Protein AF-A0A8K0T3W5-F1 (afdb_monomer_lite)

pLDDT: mean 83.82, std 12.38, range [46.28, 96.0]

Sequence (153 aa):
MSGIINMALRGLAFVFTLIFTALVGNLIASNINGHMVTINFSMFVAALSWVAVLLSLDILAVLFTFIDAIVLAAETRAPNCGNLRNANLPHDWIGWGSANDEHRCRKLQAATAFVWFLWATFCVCLFFTYRQYRSGFSGTSRSSRPSMSQVGV

Foldseek 3Di:
DLVVVLVVLLVVLVVLLVLLLVLLVVLVVQAAPADCPLSVLSNVLSVVSVVCSVVVVLVVNLVSLVVNLVSLCVQLVPFDLVCPVPRPDDPNRRLDGGPRSSVSSVSSVVSSVSSVVSSVSSVVSVVSVVVCVVVVVVPPPPPPDDDDPDDDD

Secondary structure (DSSP, 8-state):
-HHHHHHHHHHHHHHHHHHHHHHHHHHHHT-SS---HHHHHHHHHHHHHHHHHHHT-HHHHHHHHHHHHHHHHHHH----GGGGGGS---TT-TT-SSS-HHHHHHHHHHHHHHHHHHHHHHHHHHHHH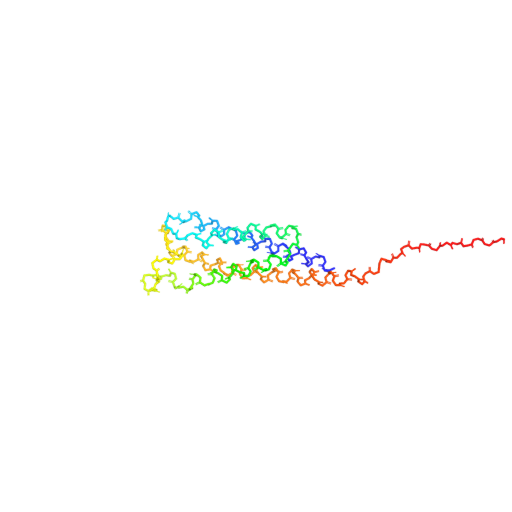HHHHHHHTS---------------

Radius of gyration: 23.15 Å; chains: 1; bounding box: 44×22×97 Å

Structure (mmCIF, N/CA/C/O backbone):
data_AF-A0A8K0T3W5-F1
#
_entry.id   AF-A0A8K0T3W5-F1
#
loop_
_atom_site.group_PDB
_atom_site.id
_atom_site.type_symbol
_atom_site.label_atom_id
_atom_site.label_alt_id
_atom_site.label_comp_id
_atom_site.label_asym_id
_atom_site.label_entity_id
_atom_site.label_seq_id
_atom_site.pdbx_PDB_ins_code
_atom_site.Cartn_x
_atom_site.Cartn_y
_atom_site.Cartn_z
_atom_site.occupancy
_atom_site.B_iso_or_equiv
_atom_site.auth_seq_id
_atom_site.auth_comp_id
_atom_site.auth_asym_id
_atom_site.auth_atom_id
_atom_site.pdbx_PDB_model_num
ATOM 1 N N . MET A 1 1 ? -14.616 -12.029 22.752 1.00 52.09 1 MET A N 1
ATOM 2 C CA . MET A 1 1 ? -14.629 -12.388 21.312 1.00 52.09 1 MET A CA 1
ATOM 3 C C . MET A 1 1 ? -14.138 -11.244 20.422 1.00 52.09 1 MET A C 1
ATOM 5 O O . MET A 1 1 ? -13.302 -11.501 19.570 1.00 52.09 1 MET A O 1
ATOM 9 N N . SER A 1 2 ? -14.544 -9.988 20.655 1.00 64.69 2 SER A N 1
ATOM 10 C CA . SER A 1 2 ? -14.057 -8.805 19.912 1.00 64.69 2 SER A CA 1
ATOM 11 C C . SER A 1 2 ? -12.534 -8.588 19.962 1.00 64.69 2 SER A C 1
ATOM 13 O O . SER A 1 2 ? -11.943 -8.232 18.950 1.00 64.69 2 SER A O 1
ATOM 15 N N . GLY A 1 3 ? -11.875 -8.864 21.095 1.00 71.94 3 GLY A N 1
ATOM 16 C CA . GLY A 1 3 ? -10.416 -8.706 21.217 1.00 71.94 3 GLY A CA 1
ATOM 17 C C . GLY A 1 3 ? -9.598 -9.637 20.311 1.00 71.94 3 GLY A C 1
ATOM 18 O O . GLY A 1 3 ? -8.622 -9.199 19.712 1.00 71.94 3 GLY A O 1
ATOM 19 N N . ILE A 1 4 ? -10.025 -10.896 20.151 1.00 80.50 4 ILE A N 1
ATOM 20 C CA . ILE A 1 4 ? -9.355 -11.874 19.272 1.00 80.50 4 ILE A CA 1
ATOM 21 C C . ILE A 1 4 ? -9.514 -11.461 17.804 1.00 80.50 4 ILE A C 1
ATOM 23 O O . ILE A 1 4 ? -8.555 -11.517 17.042 1.00 80.50 4 ILE A O 1
ATOM 27 N N . ILE A 1 5 ? -10.706 -10.985 17.426 1.00 82.00 5 ILE A N 1
ATOM 28 C CA . ILE A 1 5 ? -10.993 -10.497 16.071 1.00 82.00 5 ILE A CA 1
ATOM 29 C C . ILE A 1 5 ? -10.127 -9.273 15.744 1.00 82.00 5 ILE A C 1
ATOM 31 O O . ILE A 1 5 ? -9.507 -9.237 14.687 1.00 82.00 5 ILE A O 1
ATOM 35 N N . ASN A 1 6 ? -10.007 -8.311 16.665 1.00 80.38 6 ASN A N 1
ATOM 36 C CA . ASN A 1 6 ? -9.153 -7.137 16.469 1.00 80.38 6 ASN A CA 1
ATOM 37 C C . ASN A 1 6 ? -7.671 -7.513 16.333 1.00 80.38 6 ASN A C 1
ATOM 39 O O . ASN A 1 6 ? -6.987 -6.973 15.468 1.00 80.38 6 ASN A O 1
ATOM 43 N N . MET A 1 7 ? -7.180 -8.465 17.133 1.00 82.62 7 MET A N 1
ATOM 44 C CA . MET A 1 7 ? -5.802 -8.958 17.015 1.00 82.62 7 MET A CA 1
ATOM 45 C C . MET A 1 7 ? -5.558 -9.683 15.686 1.00 82.62 7 MET A C 1
ATOM 47 O O . MET A 1 7 ? -4.532 -9.457 15.049 1.00 82.62 7 MET A O 1
ATOM 51 N N . ALA A 1 8 ? -6.511 -10.498 15.227 1.00 87.56 8 ALA A N 1
ATOM 52 C CA . ALA A 1 8 ? -6.418 -11.172 13.935 1.00 87.56 8 ALA A CA 1
ATOM 53 C C . ALA A 1 8 ? -6.428 -10.176 12.762 1.00 87.56 8 ALA A C 1
ATOM 55 O O . ALA A 1 8 ? -5.607 -10.291 11.857 1.00 87.56 8 ALA A O 1
ATOM 56 N N . LEU A 1 9 ? -7.302 -9.163 12.799 1.00 87.31 9 LEU A N 1
ATOM 57 C CA . LEU A 1 9 ? -7.366 -8.105 11.784 1.00 87.31 9 LEU A CA 1
ATOM 58 C C . LEU A 1 9 ? -6.096 -7.250 11.756 1.00 87.31 9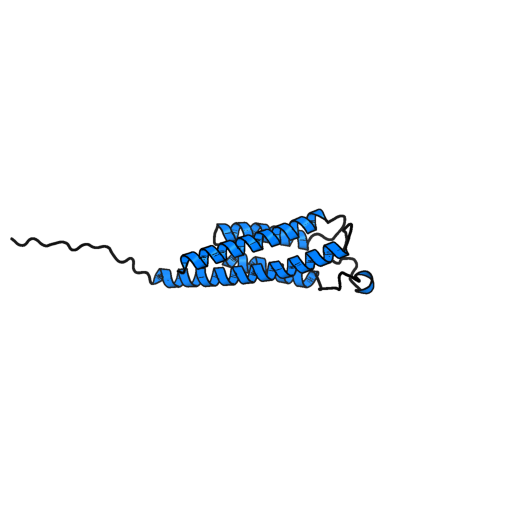 LEU A C 1
ATOM 60 O O . LEU A 1 9 ? -5.598 -6.929 10.681 1.00 87.31 9 LEU A O 1
ATOM 64 N N . ARG A 1 10 ? -5.531 -6.931 12.925 1.00 86.75 10 ARG A N 1
ATOM 65 C CA . ARG A 1 10 ? -4.232 -6.249 13.041 1.00 86.75 10 ARG A CA 1
ATOM 66 C C . ARG A 1 10 ? -3.099 -7.095 12.469 1.00 86.75 10 ARG A C 1
ATOM 68 O O . ARG A 1 10 ? -2.262 -6.566 11.746 1.00 86.75 10 ARG A O 1
ATOM 75 N N . GLY A 1 11 ? -3.097 -8.400 12.743 1.00 88.88 11 GLY A N 1
ATOM 76 C CA . GLY A 1 11 ? -2.148 -9.341 12.149 1.00 88.88 11 GLY A CA 1
ATOM 77 C C . GLY A 1 11 ? -2.281 -9.420 10.627 1.00 88.88 11 GLY A C 1
ATOM 78 O O . GLY A 1 11 ? -1.280 -9.392 9.919 1.00 88.88 11 GLY A O 1
ATOM 79 N N . LEU A 1 12 ? -3.510 -9.437 10.107 1.00 90.50 12 LEU A N 1
ATOM 80 C CA . LEU A 1 12 ? -3.765 -9.416 8.667 1.00 90.50 12 LEU A CA 1
ATOM 81 C C . LEU A 1 12 ? -3.283 -8.104 8.025 1.00 90.50 12 LEU A C 1
ATOM 83 O O . LEU A 1 12 ? -2.606 -8.139 6.999 1.00 90.50 12 LEU A O 1
ATOM 87 N N . ALA A 1 13 ? -3.573 -6.959 8.652 1.00 90.44 13 ALA A N 1
ATOM 88 C CA . ALA A 1 13 ? -3.091 -5.652 8.205 1.00 90.44 13 ALA A CA 1
ATOM 89 C C . ALA A 1 13 ? -1.558 -5.606 8.173 1.00 90.44 13 ALA A C 1
ATOM 91 O O . ALA A 1 13 ? -0.979 -5.163 7.188 1.00 90.44 13 ALA A O 1
ATOM 92 N N . PHE A 1 14 ? -0.902 -6.143 9.204 1.00 91.56 14 PHE A N 1
ATOM 93 C CA . PHE A 1 14 ? 0.552 -6.267 9.260 1.00 91.56 14 PHE A CA 1
ATOM 94 C C . PHE A 1 14 ? 1.108 -7.100 8.097 1.00 91.56 14 PHE A C 1
ATOM 96 O O . PHE A 1 14 ? 2.068 -6.688 7.447 1.00 91.56 14 PHE A O 1
ATOM 103 N N . VAL A 1 15 ? 0.493 -8.248 7.797 1.00 93.75 15 VAL A N 1
ATOM 104 C CA . VAL A 1 15 ? 0.914 -9.108 6.681 1.00 93.75 15 VAL A CA 1
ATOM 105 C C . VAL A 1 15 ? 0.762 -8.384 5.343 1.00 93.75 15 VAL A C 1
ATOM 107 O O . VAL A 1 15 ? 1.689 -8.408 4.533 1.00 93.75 15 VAL A O 1
ATOM 110 N N . PHE A 1 16 ? -0.357 -7.694 5.108 1.00 92.81 16 PHE A N 1
ATOM 111 C CA . PHE A 1 16 ? -0.542 -6.930 3.872 1.00 92.81 16 PHE A CA 1
ATOM 112 C C . PHE A 1 16 ? 0.408 -5.734 3.766 1.00 92.81 16 PHE A C 1
ATOM 114 O O . PHE A 1 16 ? 0.959 -5.504 2.690 1.00 92.81 16 PHE A O 1
ATOM 121 N N . T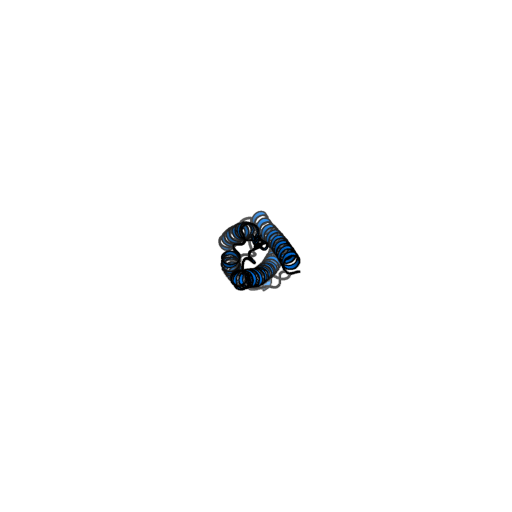HR A 1 17 ? 0.675 -5.028 4.866 1.00 92.56 17 THR A N 1
ATOM 122 C CA . THR A 1 17 ? 1.694 -3.971 4.918 1.00 92.56 17 THR A CA 1
ATOM 123 C C . THR A 1 17 ? 3.081 -4.522 4.573 1.00 92.56 17 THR A C 1
ATOM 125 O O . THR A 1 17 ? 3.803 -3.910 3.782 1.00 92.56 17 THR A O 1
ATOM 128 N N . LEU A 1 18 ? 3.449 -5.696 5.097 1.00 93.88 18 LEU A N 1
ATOM 129 C CA . LEU A 1 18 ? 4.717 -6.360 4.784 1.00 93.88 18 LEU A CA 1
ATOM 130 C C . LEU A 1 18 ? 4.804 -6.707 3.295 1.00 93.88 18 LEU A C 1
ATOM 132 O O . LEU A 1 18 ? 5.779 -6.334 2.643 1.00 93.88 18 LEU A O 1
ATOM 136 N N . ILE A 1 19 ? 3.780 -7.362 2.740 1.00 94.38 19 ILE A N 1
ATOM 137 C CA . ILE A 1 19 ? 3.745 -7.745 1.320 1.00 94.38 19 ILE A CA 1
ATOM 138 C C . ILE A 1 19 ? 3.851 -6.509 0.421 1.00 94.38 19 ILE A C 1
ATOM 140 O O . ILE A 1 19 ? 4.657 -6.497 -0.510 1.00 94.38 19 ILE A O 1
ATOM 144 N N . PHE A 1 20 ? 3.083 -5.457 0.714 1.00 93.94 20 PHE A N 1
ATOM 145 C CA . PHE A 1 20 ? 3.130 -4.208 -0.040 1.00 93.94 20 PHE A CA 1
ATOM 146 C C . PHE A 1 20 ? 4.525 -3.569 0.009 1.00 93.94 20 PHE A C 1
ATOM 148 O O . PHE A 1 20 ? 5.102 -3.258 -1.033 1.00 93.94 20 PHE A O 1
ATOM 155 N N . THR A 1 21 ? 5.124 -3.478 1.200 1.00 93.75 21 THR A N 1
ATOM 156 C CA . THR A 1 21 ? 6.482 -2.938 1.379 1.00 93.75 21 THR A CA 1
ATOM 157 C C . THR A 1 21 ? 7.525 -3.766 0.620 1.00 93.75 21 THR A C 1
ATOM 159 O O . THR A 1 21 ? 8.408 -3.208 -0.029 1.00 93.75 21 THR A O 1
ATOM 162 N N . ALA A 1 22 ? 7.417 -5.098 0.651 1.00 94.56 22 ALA A N 1
ATOM 163 C CA . ALA A 1 22 ? 8.331 -5.992 -0.056 1.00 94.56 22 ALA A CA 1
ATOM 164 C C . ALA A 1 22 ? 8.227 -5.842 -1.582 1.00 94.56 22 ALA A C 1
ATOM 166 O O . ALA A 1 22 ? 9.246 -5.839 -2.276 1.00 94.56 22 ALA A O 1
ATOM 167 N N . LEU A 1 23 ? 7.011 -5.681 -2.116 1.00 93.12 23 LEU A N 1
ATOM 168 C CA . LEU A 1 23 ? 6.789 -5.437 -3.542 1.00 93.12 23 LEU A CA 1
ATOM 169 C C . LEU A 1 23 ? 7.373 -4.090 -3.974 1.00 93.12 23 LEU A C 1
ATOM 171 O O . LEU A 1 23 ? 8.142 -4.054 -4.934 1.00 93.12 23 LEU A O 1
ATOM 175 N N . VAL A 1 24 ? 7.076 -3.010 -3.243 1.00 92.12 24 VAL A N 1
ATOM 176 C CA . VAL A 1 24 ? 7.603 -1.666 -3.533 1.00 92.12 24 VAL A CA 1
ATOM 177 C C . VAL A 1 24 ? 9.132 -1.641 -3.443 1.00 92.12 24 VAL A C 1
ATOM 179 O O . VAL A 1 24 ? 9.792 -1.145 -4.355 1.00 92.12 24 VAL A O 1
ATOM 182 N N . GLY A 1 25 ? 9.726 -2.266 -2.421 1.00 91.00 25 GLY A N 1
ATOM 183 C CA . GLY A 1 25 ? 11.183 -2.389 -2.300 1.00 91.00 25 GLY A CA 1
ATOM 184 C C . GLY A 1 25 ? 11.823 -3.139 -3.474 1.00 91.00 25 GLY A C 1
ATOM 185 O O . GLY A 1 25 ? 12.874 -2.748 -3.979 1.00 91.00 25 GLY A O 1
ATOM 186 N N . ASN A 1 26 ? 11.158 -4.180 -3.980 1.00 91.44 26 ASN A N 1
ATOM 187 C CA . ASN A 1 26 ? 11.626 -4.924 -5.148 1.00 91.44 26 ASN A CA 1
ATOM 188 C C . ASN A 1 26 ? 11.506 -4.108 -6.452 1.00 91.44 26 ASN A C 1
ATOM 190 O O . ASN A 1 26 ? 12.345 -4.245 -7.345 1.00 91.44 26 ASN A O 1
ATOM 194 N N . LEU A 1 27 ? 10.502 -3.230 -6.565 1.00 88.88 27 LEU A N 1
ATOM 195 C CA . LEU A 1 27 ? 10.383 -2.284 -7.682 1.00 88.88 27 LEU A CA 1
ATOM 196 C C . LEU A 1 27 ? 11.526 -1.261 -7.679 1.00 88.88 27 LEU A C 1
ATOM 198 O O . LEU A 1 27 ? 12.082 -0.986 -8.740 1.00 88.88 27 LEU A O 1
ATOM 202 N N . ILE A 1 28 ? 11.925 -0.773 -6.500 1.00 89.19 28 ILE A N 1
ATOM 203 C CA . ILE A 1 28 ? 13.077 0.127 -6.329 1.00 89.19 28 ILE A CA 1
ATOM 204 C C . ILE A 1 28 ? 14.378 -0.575 -6.737 1.00 89.19 28 ILE A C 1
ATOM 206 O O . ILE A 1 28 ? 15.142 -0.036 -7.532 1.00 89.19 28 ILE A O 1
ATOM 210 N N . ALA A 1 29 ? 14.606 -1.801 -6.258 1.00 89.19 29 ALA A N 1
ATOM 211 C CA . ALA A 1 29 ? 15.804 -2.577 -6.592 1.00 89.19 29 ALA A CA 1
ATOM 212 C C . ALA A 1 29 ? 15.895 -2.948 -8.084 1.00 89.19 29 ALA A C 1
ATOM 214 O O . ALA A 1 29 ? 16.985 -3.144 -8.613 1.00 89.19 29 ALA A O 1
ATOM 215 N N . SER A 1 30 ? 14.752 -3.047 -8.768 1.00 86.94 30 SER A N 1
ATOM 216 C CA . SER A 1 30 ? 14.683 -3.362 -10.199 1.00 86.94 30 SER A CA 1
ATOM 217 C C . SER A 1 30 ? 14.747 -2.114 -11.094 1.00 86.94 30 SER A C 1
ATOM 219 O O . SER A 1 30 ? 14.573 -2.246 -12.310 1.00 86.94 30 SER A O 1
ATOM 221 N N . ASN A 1 31 ? 14.940 -0.918 -10.525 1.00 86.94 31 ASN A N 1
ATOM 222 C CA . ASN A 1 31 ? 14.947 0.344 -11.258 1.00 86.94 31 ASN A CA 1
ATOM 223 C C . ASN A 1 31 ? 16.353 0.705 -11.758 1.00 86.94 31 ASN A C 1
ATOM 225 O O . ASN A 1 31 ? 17.279 0.823 -10.963 1.00 86.94 31 ASN A O 1
ATOM 229 N N . ILE A 1 32 ? 16.496 0.917 -13.069 1.00 85.38 32 ILE A N 1
ATOM 230 C CA . ILE A 1 32 ? 17.756 1.339 -13.702 1.00 85.38 32 ILE A CA 1
ATOM 231 C C . ILE A 1 32 ? 17.664 2.813 -14.112 1.00 85.38 32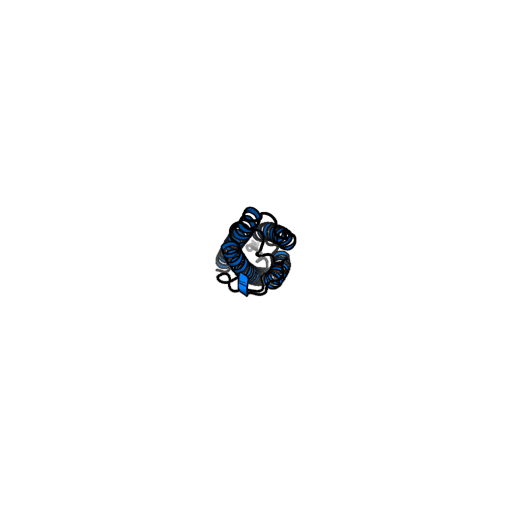 ILE A C 1
ATOM 233 O O . ILE A 1 32 ? 18.479 3.615 -13.683 1.00 85.38 32 ILE A O 1
ATOM 237 N N . ASN A 1 33 ? 16.652 3.173 -14.910 1.00 79.81 33 ASN A N 1
ATOM 238 C CA . ASN A 1 33 ? 16.421 4.539 -15.414 1.00 79.81 33 ASN A CA 1
ATOM 239 C C . ASN A 1 33 ? 14.916 4.871 -15.507 1.00 79.81 33 ASN A C 1
ATOM 241 O O . ASN A 1 33 ? 14.494 5.662 -16.345 1.00 79.81 33 ASN A O 1
ATOM 245 N N . GLY A 1 34 ? 14.080 4.205 -14.706 1.00 75.88 34 GLY A N 1
ATOM 246 C CA . GLY A 1 34 ? 12.632 4.408 -14.727 1.00 75.88 34 GLY A CA 1
ATOM 247 C C . GLY A 1 34 ? 12.192 5.623 -13.909 1.00 75.88 34 GLY A C 1
ATOM 248 O O . GLY A 1 34 ? 12.857 6.030 -12.952 1.00 75.88 34 GLY A O 1
ATOM 249 N N . HIS A 1 35 ? 11.028 6.171 -14.261 1.00 78.69 35 HIS A N 1
ATOM 250 C CA . HIS A 1 35 ? 10.414 7.287 -13.547 1.00 78.69 35 HIS A CA 1
ATOM 251 C C . HIS A 1 35 ? 10.016 6.876 -12.119 1.00 78.69 35 HIS A C 1
ATOM 253 O O . HIS A 1 35 ? 9.318 5.880 -11.917 1.00 78.69 35 HIS A O 1
ATOM 259 N N . MET A 1 36 ? 10.479 7.633 -11.118 1.00 81.62 36 MET A N 1
ATOM 260 C CA . MET A 1 36 ? 10.483 7.180 -9.718 1.00 81.62 36 MET A CA 1
ATOM 261 C C . MET A 1 36 ? 9.584 7.993 -8.776 1.00 81.62 36 MET A C 1
ATOM 263 O O . MET A 1 36 ? 9.444 7.634 -7.610 1.00 81.62 36 MET A O 1
ATOM 267 N N . VAL A 1 37 ? 8.934 9.056 -9.262 1.00 87.38 37 VAL A N 1
ATOM 268 C CA . VAL A 1 37 ? 8.108 9.962 -8.436 1.00 87.38 37 VAL A CA 1
ATOM 269 C C . VAL A 1 37 ? 7.000 9.201 -7.701 1.00 87.38 37 VAL A C 1
ATOM 271 O O . VAL A 1 37 ? 6.888 9.287 -6.479 1.00 87.38 37 VAL A O 1
ATOM 274 N N . THR A 1 38 ? 6.239 8.385 -8.429 1.00 88.00 38 THR A N 1
ATOM 275 C CA . THR A 1 38 ? 5.143 7.573 -7.883 1.00 88.00 38 THR A CA 1
ATOM 276 C C . THR A 1 38 ? 5.645 6.521 -6.892 1.00 88.00 38 THR A C 1
ATOM 278 O O . THR A 1 38 ? 5.056 6.325 -5.832 1.00 88.00 38 THR A O 1
ATOM 281 N N . ILE A 1 39 ? 6.775 5.873 -7.198 1.00 89.44 39 ILE A N 1
ATOM 282 C CA . ILE A 1 39 ? 7.367 4.838 -6.339 1.00 89.44 39 ILE A CA 1
ATOM 283 C C . ILE A 1 39 ? 7.830 5.453 -5.009 1.00 89.44 39 ILE A C 1
ATOM 285 O O . ILE A 1 39 ? 7.569 4.891 -3.946 1.00 89.44 39 ILE A O 1
ATOM 289 N N . ASN A 1 40 ? 8.441 6.640 -5.044 1.00 91.81 40 ASN A N 1
ATOM 290 C CA . ASN A 1 40 ? 8.875 7.350 -3.839 1.00 91.81 40 ASN A CA 1
ATOM 291 C C . ASN A 1 40 ? 7.694 7.721 -2.932 1.00 91.81 40 ASN A C 1
ATOM 293 O O . ASN A 1 40 ? 7.778 7.552 -1.715 1.00 91.81 40 ASN A O 1
ATOM 297 N N . PHE A 1 41 ? 6.580 8.169 -3.518 1.00 92.06 41 PHE A N 1
ATOM 298 C CA . PHE A 1 41 ? 5.348 8.413 -2.768 1.00 92.06 41 PHE A CA 1
ATOM 299 C C . PHE A 1 41 ? 4.813 7.127 -2.117 1.00 92.06 41 PHE A C 1
ATOM 301 O O . PHE A 1 41 ? 4.535 7.119 -0.917 1.00 92.06 41 PHE A O 1
ATOM 308 N N . SER A 1 42 ? 4.768 6.015 -2.857 1.00 92.44 42 SER A N 1
ATOM 309 C CA . SER A 1 42 ? 4.304 4.729 -2.317 1.00 92.44 42 SER A CA 1
ATOM 310 C C . SER A 1 42 ? 5.175 4.213 -1.162 1.00 92.44 42 SER A C 1
ATOM 312 O O . SER A 1 42 ? 4.664 3.646 -0.198 1.00 92.44 42 SER A O 1
ATOM 314 N N . MET A 1 43 ? 6.487 4.481 -1.189 1.00 91.56 43 MET A N 1
ATOM 315 C CA . MET A 1 43 ? 7.400 4.118 -0.100 1.00 91.56 43 MET A CA 1
ATOM 316 C C . MET A 1 43 ? 7.130 4.930 1.174 1.00 91.56 43 MET A C 1
ATOM 318 O O . MET A 1 43 ? 7.170 4.390 2.282 1.00 91.56 43 MET A O 1
ATOM 322 N N . PHE A 1 44 ? 6.804 6.217 1.029 1.00 92.38 44 PHE A N 1
ATOM 323 C CA . PHE A 1 44 ? 6.370 7.053 2.149 1.00 92.38 44 PHE A CA 1
ATOM 324 C C . PHE A 1 44 ? 5.066 6.529 2.769 1.00 92.38 44 PHE A C 1
ATOM 326 O O . PHE A 1 44 ? 4.972 6.386 3.990 1.00 92.38 44 PHE A O 1
ATOM 333 N N . VAL A 1 45 ? 4.084 6.167 1.938 1.00 92.94 45 VAL A N 1
ATOM 334 C CA . VAL A 1 45 ? 2.814 5.592 2.409 1.00 92.94 45 VAL A CA 1
ATOM 335 C C . VAL A 1 45 ? 3.027 4.225 3.065 1.00 92.94 45 VAL A C 1
ATOM 337 O O . VAL A 1 45 ? 2.441 3.959 4.117 1.00 92.94 45 VAL A O 1
ATOM 340 N N . ALA A 1 46 ? 3.921 3.389 2.528 1.00 92.12 46 ALA A N 1
ATOM 341 C CA . ALA A 1 46 ? 4.305 2.124 3.149 1.00 92.12 46 ALA A CA 1
ATOM 342 C C . ALA A 1 46 ? 4.859 2.353 4.564 1.00 92.12 46 ALA A C 1
ATOM 344 O O . ALA A 1 46 ? 4.365 1.745 5.515 1.00 92.12 46 ALA A O 1
ATOM 345 N N . ALA A 1 47 ? 5.810 3.276 4.735 1.00 92.31 47 ALA A N 1
ATOM 346 C CA . ALA A 1 47 ? 6.377 3.609 6.043 1.00 92.31 47 ALA A CA 1
ATOM 347 C C . ALA A 1 47 ? 5.314 4.121 7.034 1.00 92.31 47 ALA A C 1
ATOM 349 O O . ALA A 1 47 ? 5.282 3.688 8.187 1.00 92.31 47 ALA A O 1
ATOM 350 N N . LEU A 1 48 ? 4.394 4.981 6.584 1.00 90.69 48 LEU A N 1
ATOM 351 C CA . LEU A 1 48 ? 3.276 5.435 7.416 1.00 90.69 48 LEU A CA 1
ATOM 352 C C . LEU A 1 48 ? 2.327 4.298 7.804 1.00 90.69 48 LEU A C 1
ATOM 354 O O . LEU A 1 48 ? 1.822 4.289 8.926 1.00 90.69 48 LEU A O 1
ATOM 358 N N . SER A 1 49 ? 2.102 3.324 6.920 1.00 89.25 49 SER A N 1
ATOM 359 C CA . SER A 1 49 ? 1.243 2.177 7.225 1.00 89.25 49 SER A CA 1
ATOM 360 C C . SER A 1 49 ? 1.812 1.319 8.362 1.00 89.25 49 SER A C 1
ATOM 362 O O . SER A 1 49 ? 1.055 0.901 9.235 1.00 89.25 49 SER A O 1
ATOM 364 N N . TRP A 1 50 ? 3.140 1.153 8.442 1.00 90.31 50 TRP A N 1
ATOM 365 C CA . TRP A 1 50 ? 3.800 0.495 9.578 1.00 90.31 50 TRP A CA 1
ATOM 366 C C . TRP A 1 50 ? 3.540 1.230 10.891 1.00 90.31 50 TRP A C 1
ATOM 368 O O . TRP A 1 50 ? 3.122 0.621 11.878 1.00 90.31 50 TRP A O 1
ATOM 378 N N . VAL A 1 51 ? 3.738 2.551 10.896 1.00 89.44 51 VAL A N 1
ATOM 379 C CA . VAL A 1 51 ? 3.477 3.389 12.074 1.00 89.44 51 VAL A CA 1
ATOM 380 C C . VAL A 1 51 ? 2.008 3.299 12.482 1.00 89.44 51 VAL A C 1
ATOM 382 O O . VAL A 1 51 ? 1.704 3.170 13.667 1.00 89.44 51 VAL A O 1
ATOM 385 N N . ALA A 1 52 ? 1.088 3.304 11.518 1.00 85.94 52 ALA A N 1
ATOM 386 C CA . ALA A 1 52 ? -0.336 3.234 11.800 1.00 85.94 52 ALA A CA 1
ATOM 387 C C . ALA A 1 52 ? -0.776 1.883 12.383 1.00 85.94 52 ALA A C 1
ATOM 389 O O . ALA A 1 52 ? -1.563 1.873 13.331 1.00 85.94 52 ALA A O 1
ATOM 390 N N . VAL A 1 53 ? -0.239 0.761 11.884 1.00 84.50 53 VAL A N 1
ATOM 391 C CA . VAL A 1 53 ? -0.516 -0.582 12.431 1.00 84.50 53 VAL A CA 1
ATOM 392 C C . VAL A 1 53 ? -0.081 -0.676 13.897 1.00 84.50 53 VAL A C 1
ATOM 394 O O . VAL A 1 53 ? -0.821 -1.225 14.721 1.00 84.50 53 VAL A O 1
ATOM 397 N N . LEU A 1 54 ? 1.080 -0.099 14.234 1.00 82.62 54 LEU A N 1
ATOM 398 C CA . LEU A 1 54 ? 1.641 -0.113 15.589 1.00 82.62 54 LEU A CA 1
ATOM 399 C C . LEU A 1 54 ? 0.927 0.860 16.542 1.00 82.62 54 LEU A C 1
ATOM 401 O O . LEU A 1 54 ? 0.614 0.490 17.672 1.00 82.62 54 LEU A O 1
ATOM 405 N N . LEU A 1 55 ? 0.637 2.088 16.095 1.00 79.31 55 LEU A N 1
ATOM 406 C CA . LEU A 1 55 ? 0.065 3.157 16.928 1.00 79.31 55 LEU A CA 1
ATOM 407 C C . LEU A 1 55 ? -1.465 3.274 16.856 1.00 79.31 55 LEU A C 1
ATOM 409 O O . LEU A 1 55 ? -2.035 4.137 17.516 1.00 79.31 55 LEU A O 1
ATOM 413 N N . SER A 1 56 ? -2.155 2.401 16.116 1.00 75.31 56 SER A N 1
ATOM 414 C CA . SER A 1 56 ? -3.623 2.428 15.968 1.00 75.31 56 SER A CA 1
ATOM 415 C C . SER A 1 56 ? -4.181 3.685 15.287 1.00 75.31 56 SER A C 1
ATOM 417 O O . SER A 1 56 ? -5.317 4.079 15.548 1.00 75.31 56 SER A O 1
ATOM 419 N N . LEU A 1 57 ? -3.409 4.327 14.408 1.00 83.31 57 LEU A N 1
ATOM 420 C CA . LEU A 1 57 ? -3.839 5.518 13.662 1.00 83.31 57 LEU A CA 1
ATOM 421 C C . LEU A 1 57 ? -4.619 5.126 12.394 1.00 83.31 57 LEU A C 1
ATOM 423 O O . LEU A 1 57 ? -4.269 5.519 11.281 1.00 83.31 57 LEU A O 1
ATOM 427 N N . ASP A 1 58 ? -5.688 4.345 12.575 1.00 85.31 58 ASP A N 1
ATOM 428 C CA . ASP A 1 58 ? -6.423 3.690 11.484 1.00 85.31 58 ASP A CA 1
ATOM 429 C C . ASP A 1 58 ? -7.019 4.705 10.483 1.00 85.31 58 ASP A C 1
ATOM 431 O O . ASP A 1 58 ? -6.993 4.474 9.280 1.00 85.31 58 ASP A O 1
ATOM 435 N N . ILE A 1 59 ? -7.496 5.869 10.950 1.00 88.06 59 ILE A N 1
ATOM 436 C CA . ILE A 1 59 ? -8.065 6.926 10.082 1.00 88.06 59 ILE A CA 1
ATOM 437 C C . ILE A 1 59 ? -7.013 7.468 9.112 1.00 88.06 59 ILE A C 1
ATOM 439 O O . ILE A 1 59 ? -7.274 7.624 7.918 1.00 88.06 59 ILE A O 1
ATOM 443 N N . LEU A 1 60 ? -5.815 7.739 9.630 1.00 90.19 60 LEU A N 1
ATOM 444 C CA . LEU A 1 60 ? -4.709 8.260 8.838 1.00 90.19 60 LEU A CA 1
ATOM 445 C C . LEU A 1 60 ? -4.254 7.219 7.809 1.00 90.19 60 LEU A C 1
ATOM 447 O O . LEU A 1 60 ? -4.036 7.553 6.646 1.00 90.19 60 LEU A O 1
ATOM 451 N N . ALA A 1 61 ? -4.184 5.951 8.226 1.00 90.88 61 ALA A N 1
ATOM 452 C CA . ALA A 1 61 ? -3.847 4.832 7.353 1.00 90.88 61 ALA A CA 1
ATOM 453 C C . ALA A 1 61 ? -4.835 4.696 6.194 1.00 90.88 61 ALA A C 1
ATOM 455 O O . ALA A 1 61 ? -4.411 4.597 5.045 1.00 90.88 61 ALA A O 1
ATOM 456 N N . VAL A 1 62 ? -6.143 4.738 6.477 1.00 93.19 62 VAL A N 1
ATOM 457 C CA . VAL A 1 62 ? -7.193 4.648 5.452 1.00 93.19 62 VAL A CA 1
ATOM 458 C C . VAL A 1 62 ? -7.040 5.761 4.419 1.00 93.19 62 VAL A C 1
ATOM 460 O O . VAL A 1 62 ? -7.096 5.484 3.225 1.00 93.19 62 VAL A O 1
ATOM 463 N N . LEU A 1 63 ? -6.803 7.002 4.852 1.00 93.50 63 LEU A N 1
ATOM 464 C CA . LEU A 1 63 ? -6.674 8.136 3.938 1.00 93.50 63 LEU A CA 1
ATOM 465 C C . LEU A 1 63 ? -5.450 8.003 3.024 1.00 93.50 63 LEU A C 1
ATOM 467 O O . LEU A 1 63 ? -5.583 8.111 1.807 1.00 93.50 63 LEU A O 1
ATOM 471 N N . PHE A 1 64 ? -4.266 7.739 3.583 1.00 92.81 64 PHE A N 1
ATOM 472 C CA . PHE A 1 64 ? -3.045 7.662 2.776 1.00 92.81 64 PHE A CA 1
ATOM 473 C C . PHE A 1 64 ? -3.009 6.431 1.870 1.00 92.81 64 PHE A C 1
ATOM 475 O O . PHE A 1 64 ? -2.628 6.552 0.708 1.00 92.81 64 PHE A O 1
ATOM 482 N N . THR A 1 65 ? -3.451 5.268 2.359 1.00 94.38 65 THR A N 1
ATOM 483 C CA . THR A 1 65 ? -3.518 4.051 1.531 1.00 94.38 65 THR A CA 1
ATOM 484 C C . THR A 1 65 ? -4.547 4.169 0.412 1.00 94.38 65 THR A C 1
ATOM 486 O O . THR A 1 65 ? -4.331 3.618 -0.661 1.00 94.38 65 THR A O 1
ATOM 489 N N . PHE A 1 66 ? -5.627 4.932 0.608 1.00 96.00 66 PHE A N 1
ATOM 490 C CA . PHE A 1 66 ? -6.592 5.209 -0.455 1.00 96.00 66 PHE A CA 1
ATOM 491 C C . PHE A 1 66 ? -5.996 6.067 -1.573 1.00 96.00 66 PHE A C 1
ATOM 493 O O . PHE A 1 66 ? -6.156 5.750 -2.750 1.00 96.00 66 PHE A O 1
ATOM 500 N N . ILE A 1 67 ? -5.289 7.140 -1.205 1.00 95.00 67 ILE A N 1
ATOM 501 C CA . ILE A 1 67 ? -4.625 8.019 -2.175 1.00 95.00 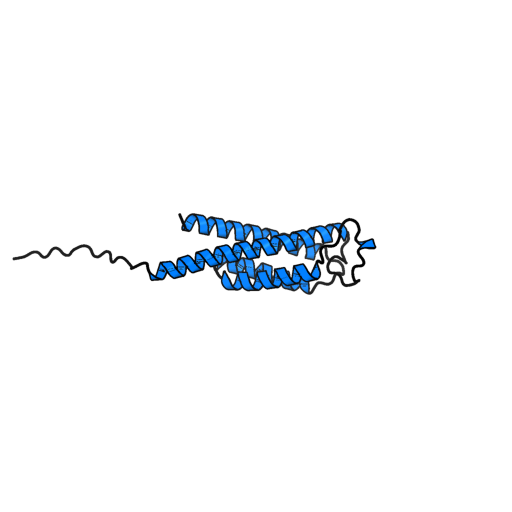67 ILE A CA 1
ATOM 502 C C . ILE A 1 67 ? -3.591 7.220 -2.972 1.00 95.00 67 ILE A C 1
ATOM 504 O O . ILE A 1 67 ? -3.584 7.286 -4.199 1.00 95.00 67 ILE A O 1
ATOM 508 N N . ASP A 1 68 ? -2.766 6.425 -2.290 1.00 94.69 68 ASP A N 1
ATOM 509 C CA . ASP A 1 68 ? -1.767 5.575 -2.938 1.00 94.69 68 ASP A CA 1
ATOM 510 C C . ASP A 1 68 ? -2.398 4.536 -3.871 1.00 94.69 68 ASP A C 1
ATOM 512 O O . ASP A 1 68 ? -1.960 4.394 -5.010 1.00 94.69 68 ASP A O 1
ATOM 516 N N . ALA A 1 69 ? -3.494 3.892 -3.457 1.00 94.25 69 ALA A N 1
ATOM 517 C CA . ALA A 1 69 ? -4.221 2.944 -4.297 1.00 94.25 69 ALA A CA 1
ATOM 518 C C . ALA A 1 69 ? -4.756 3.581 -5.591 1.00 94.25 69 ALA A C 1
ATOM 520 O O . ALA A 1 69 ? -4.652 2.979 -6.662 1.00 94.25 69 ALA A O 1
ATOM 521 N N . ILE A 1 70 ? -5.292 4.805 -5.516 1.00 94.81 70 ILE A N 1
ATOM 522 C CA . ILE A 1 70 ? -5.773 5.543 -6.694 1.00 94.81 70 ILE A CA 1
ATOM 523 C C . ILE A 1 70 ? -4.609 5.911 -7.613 1.00 94.81 70 ILE A C 1
ATOM 525 O O . ILE A 1 70 ? -4.683 5.687 -8.822 1.00 94.81 70 ILE A O 1
ATOM 529 N N . VAL A 1 71 ? -3.535 6.460 -7.046 1.00 93.19 71 VAL A N 1
ATOM 530 C CA . VAL A 1 71 ? -2.355 6.888 -7.802 1.00 93.19 71 VAL A CA 1
ATOM 531 C C . VAL A 1 71 ? -1.713 5.692 -8.517 1.00 93.19 71 VAL A C 1
ATOM 533 O O . VAL A 1 71 ? -1.462 5.760 -9.721 1.00 93.19 71 VAL A O 1
ATOM 536 N N . LEU A 1 72 ? -1.531 4.558 -7.833 1.00 90.88 72 LEU A N 1
ATOM 537 C CA . LEU A 1 72 ? -1.009 3.333 -8.450 1.00 90.88 72 LEU A CA 1
ATOM 538 C C . LEU A 1 72 ? -1.945 2.782 -9.532 1.00 90.88 72 LEU A C 1
ATOM 540 O O . LEU A 1 72 ? -1.476 2.325 -10.577 1.00 90.88 72 LEU A O 1
ATOM 544 N N . ALA A 1 73 ? -3.260 2.812 -9.320 1.00 91.69 73 ALA A N 1
ATOM 545 C CA . ALA A 1 73 ? -4.216 2.351 -10.325 1.00 91.69 73 ALA A CA 1
ATOM 546 C C . ALA A 1 73 ? -4.161 3.206 -11.605 1.00 91.69 73 ALA A C 1
ATOM 548 O O . ALA A 1 73 ? -4.164 2.656 -12.709 1.00 91.69 73 ALA A O 1
ATOM 549 N N . ALA A 1 74 ? -4.047 4.530 -11.467 1.00 90.50 74 ALA A N 1
ATOM 550 C CA . ALA A 1 74 ? -3.947 5.452 -12.598 1.00 90.50 74 ALA A CA 1
ATOM 551 C C . ALA A 1 74 ? -2.662 5.242 -13.422 1.00 90.50 74 ALA A C 1
ATOM 553 O O . ALA A 1 74 ? -2.690 5.301 -14.654 1.00 90.50 74 ALA A O 1
ATOM 554 N N . GLU A 1 75 ? -1.546 4.956 -12.751 1.00 87.31 75 GLU A N 1
ATOM 555 C CA . GLU A 1 75 ? -0.238 4.790 -13.396 1.00 87.31 75 GLU A CA 1
ATOM 556 C C . GLU A 1 75 ? -0.038 3.405 -14.017 1.00 87.31 75 GLU A C 1
ATOM 558 O O . GLU A 1 75 ? 0.588 3.260 -15.069 1.00 87.31 75 GLU A O 1
ATOM 563 N N . THR A 1 76 ? -0.578 2.354 -13.399 1.00 87.00 76 THR A N 1
ATOM 564 C CA . THR A 1 76 ? -0.324 0.990 -13.878 1.00 87.00 76 THR A CA 1
ATOM 565 C C . THR A 1 76 ? -1.062 0.642 -15.161 1.00 87.00 76 THR A C 1
ATOM 567 O O . THR A 1 76 ? -0.518 -0.137 -15.937 1.00 87.00 76 THR A O 1
ATOM 570 N N . ARG A 1 77 ? -2.242 1.220 -15.432 1.00 83.75 77 ARG A N 1
ATOM 571 C CA . ARG A 1 77 ? -3.024 1.067 -16.687 1.00 83.75 77 ARG A CA 1
ATOM 572 C C . ARG A 1 77 ? -3.352 -0.378 -17.121 1.00 83.75 77 ARG A C 1
ATOM 574 O O . ARG A 1 77 ? -3.872 -0.571 -18.214 1.00 83.75 77 ARG A O 1
ATOM 581 N N . ALA A 1 78 ? -3.057 -1.372 -16.279 1.00 83.56 78 ALA A N 1
ATOM 582 C CA . ALA A 1 78 ? -3.281 -2.810 -16.473 1.00 83.56 78 ALA A CA 1
ATOM 583 C C . ALA A 1 78 ? -3.043 -3.347 -17.912 1.00 83.56 78 ALA A C 1
ATOM 585 O O . ALA A 1 78 ? -3.938 -3.982 -18.477 1.00 83.56 78 ALA A O 1
ATOM 586 N N . PRO A 1 79 ? -1.865 -3.121 -18.533 1.00 88.38 79 PRO A N 1
ATOM 587 C CA . PRO A 1 79 ? -1.567 -3.670 -19.851 1.00 88.38 79 PRO A CA 1
ATOM 588 C C . PRO A 1 79 ? -1.262 -5.172 -19.792 1.00 88.38 79 PRO A C 1
ATOM 590 O O . PRO A 1 79 ? -0.889 -5.728 -18.759 1.00 88.38 79 PRO A O 1
ATOM 593 N N . ASN A 1 80 ? -1.338 -5.834 -20.946 1.00 88.50 80 ASN A N 1
ATOM 594 C CA . ASN A 1 80 ? -0.922 -7.226 -21.080 1.00 88.50 80 ASN A CA 1
ATOM 595 C C . ASN A 1 80 ? 0.607 -7.344 -20.960 1.00 88.50 80 ASN A C 1
ATOM 597 O O . ASN A 1 80 ? 1.328 -7.098 -21.928 1.00 88.50 80 ASN A O 1
ATOM 601 N N . CYS A 1 81 ? 1.104 -7.775 -19.795 1.00 87.75 81 CYS A N 1
ATOM 602 C CA . CYS A 1 81 ? 2.545 -7.876 -19.534 1.00 87.75 81 CYS A CA 1
ATOM 603 C C . CYS A 1 81 ? 3.298 -8.832 -20.484 1.00 87.75 81 CYS A C 1
ATOM 605 O O . CYS A 1 81 ? 4.502 -8.691 -20.635 1.00 87.75 81 CYS A O 1
ATOM 607 N N . GLY A 1 82 ? 2.621 -9.778 -21.147 1.00 87.00 82 GLY A N 1
ATOM 608 C CA . GLY A 1 82 ? 3.248 -10.662 -22.145 1.00 87.00 82 GLY A CA 1
ATOM 609 C C . GLY A 1 82 ? 3.435 -10.028 -23.531 1.00 87.00 82 GLY A C 1
ATOM 610 O O . GLY A 1 82 ? 4.109 -10.601 -24.381 1.00 87.00 82 GLY A O 1
ATOM 611 N N . ASN A 1 83 ? 2.835 -8.860 -23.793 1.00 88.12 83 ASN A N 1
ATOM 612 C CA . ASN A 1 83 ? 2.967 -8.156 -25.069 1.00 88.12 83 ASN A CA 1
ATOM 613 C C . ASN A 1 83 ? 3.020 -6.633 -24.872 1.00 88.12 83 ASN A C 1
ATOM 615 O O . ASN A 1 83 ? 2.194 -5.879 -25.388 1.00 88.12 83 ASN A O 1
ATOM 619 N N . LEU A 1 84 ? 4.020 -6.180 -24.113 1.00 84.88 84 LEU A N 1
ATOM 620 C CA . LEU A 1 84 ? 4.245 -4.756 -23.840 1.00 84.88 84 LEU A CA 1
ATOM 621 C C . LEU A 1 84 ? 4.523 -3.939 -25.106 1.00 84.88 84 LEU A C 1
ATOM 623 O O . LEU A 1 84 ? 4.134 -2.777 -25.187 1.00 84.88 84 LEU A O 1
ATOM 627 N N . ARG A 1 85 ? 5.164 -4.542 -26.116 1.00 79.81 85 ARG A N 1
ATOM 628 C CA . ARG A 1 85 ? 5.573 -3.829 -27.334 1.00 79.81 85 ARG A CA 1
ATOM 629 C C . ARG A 1 85 ? 4.392 -3.413 -28.214 1.00 79.81 85 ARG A C 1
ATOM 631 O O . ARG A 1 85 ? 4.489 -2.401 -28.896 1.00 79.81 85 ARG A O 1
ATOM 638 N N . ASN A 1 86 ? 3.274 -4.139 -28.148 1.00 83.06 86 ASN A N 1
ATOM 639 C CA . ASN A 1 86 ? 2.040 -3.798 -28.865 1.00 83.06 86 ASN A CA 1
ATOM 640 C C . ASN A 1 86 ? 1.030 -3.023 -28.002 1.00 83.06 86 ASN A C 1
ATOM 642 O O . ASN A 1 86 ? -0.045 -2.678 -28.484 1.00 83.06 86 ASN A O 1
ATOM 646 N N . ALA A 1 87 ? 1.340 -2.757 -26.730 1.00 79.62 87 ALA A N 1
ATOM 647 C CA . ALA A 1 87 ? 0.398 -2.157 -25.787 1.00 79.62 87 ALA A CA 1
ATOM 648 C C . ALA A 1 87 ? 0.237 -0.627 -25.936 1.00 79.62 87 ALA A C 1
ATOM 650 O O . ALA A 1 87 ? -0.500 -0.035 -25.154 1.00 79.62 87 ALA A O 1
ATOM 651 N N . ASN A 1 88 ? 0.889 0.013 -26.923 1.00 83.31 88 ASN A N 1
ATOM 652 C CA . ASN A 1 88 ? 0.829 1.464 -27.187 1.00 83.31 88 ASN A CA 1
ATOM 653 C C . ASN A 1 88 ? 0.954 2.318 -25.908 1.00 83.31 88 ASN A C 1
ATOM 655 O O . ASN A 1 88 ? 0.192 3.256 -25.671 1.00 83.31 88 ASN A O 1
ATOM 659 N N . LEU A 1 89 ? 1.908 1.951 -25.052 1.00 85.19 89 LEU A N 1
ATOM 660 C CA . LEU A 1 89 ? 2.178 2.635 -23.792 1.00 85.19 89 LEU A CA 1
ATOM 661 C C . LEU A 1 89 ? 3.015 3.897 -24.054 1.00 85.19 89 LEU A C 1
ATOM 663 O O . LEU A 1 89 ? 3.879 3.880 -24.934 1.00 85.19 89 LEU A O 1
ATOM 667 N N . PRO A 1 90 ? 2.805 4.986 -23.294 1.00 85.38 90 PRO A N 1
ATOM 668 C CA . PRO A 1 90 ? 3.676 6.151 -23.378 1.00 85.38 90 PRO A CA 1
ATOM 669 C C . PRO A 1 90 ? 5.109 5.791 -22.954 1.00 85.38 90 PRO A C 1
ATOM 671 O O . PRO A 1 90 ? 5.326 4.863 -22.170 1.00 85.38 90 PRO A O 1
ATOM 674 N N . HIS A 1 91 ? 6.084 6.547 -23.460 1.00 81.44 91 HIS A N 1
ATOM 675 C CA . HIS A 1 91 ? 7.506 6.344 -23.159 1.00 81.44 91 HIS A CA 1
ATOM 676 C C . HIS A 1 91 ? 7.840 6.571 -21.673 1.00 81.44 91 HIS A C 1
ATOM 678 O O . HIS A 1 91 ? 8.732 5.913 -21.151 1.00 81.44 91 HIS A O 1
ATOM 684 N N . ASP A 1 92 ? 7.058 7.402 -20.976 1.00 84.38 92 ASP A N 1
ATOM 685 C CA . ASP A 1 92 ? 7.221 7.708 -19.544 1.00 84.38 92 ASP A CA 1
ATOM 686 C C . ASP A 1 92 ? 6.473 6.748 -18.604 1.00 84.38 92 ASP A C 1
ATOM 688 O O . ASP A 1 92 ? 6.310 7.015 -17.413 1.00 84.38 92 ASP A O 1
ATOM 692 N N . TRP A 1 93 ? 5.959 5.630 -19.117 1.00 87.50 93 TRP A N 1
ATOM 693 C CA . TRP A 1 93 ? 5.191 4.701 -18.295 1.00 87.50 93 TRP A CA 1
ATOM 694 C C . TRP A 1 93 ? 6.046 4.037 -17.197 1.00 87.50 93 TRP A C 1
ATOM 696 O O . TRP A 1 93 ? 7.146 3.543 -17.443 1.00 87.50 93 TRP A O 1
ATOM 706 N N . ILE A 1 94 ? 5.490 3.952 -15.983 1.00 84.81 94 ILE A N 1
ATOM 707 C CA . ILE A 1 94 ? 6.136 3.439 -14.758 1.00 84.81 94 ILE A CA 1
ATOM 708 C C . ILE A 1 94 ? 6.711 2.014 -14.869 1.00 84.81 94 ILE A C 1
ATOM 710 O O . ILE A 1 94 ? 7.575 1.627 -14.077 1.00 84.81 94 ILE A O 1
ATOM 714 N N . GLY A 1 95 ? 6.231 1.202 -15.813 1.00 84.06 95 GLY A N 1
ATOM 715 C CA . GLY A 1 95 ? 6.716 -0.163 -16.013 1.00 84.06 95 GLY A CA 1
ATOM 716 C C . GLY A 1 95 ? 8.041 -0.269 -16.771 1.00 84.06 95 GLY A C 1
ATOM 717 O O . GLY A 1 95 ? 8.652 -1.332 -16.712 1.00 84.06 95 GLY A O 1
ATOM 718 N N . TRP A 1 96 ? 8.503 0.807 -17.418 1.00 82.88 96 TRP A N 1
ATOM 719 C CA . TRP A 1 96 ? 9.779 0.847 -18.136 1.00 82.88 96 TRP A CA 1
ATOM 720 C C . TRP A 1 96 ? 10.979 1.080 -17.210 1.00 82.88 96 TRP A C 1
ATOM 722 O O . TRP A 1 96 ? 10.858 1.609 -16.100 1.00 82.88 96 TRP A O 1
ATOM 732 N N . GLY A 1 97 ? 12.172 0.726 -17.692 1.00 82.75 97 GLY A N 1
ATOM 733 C CA . GLY A 1 97 ? 13.436 1.047 -17.027 1.00 82.75 97 GLY A CA 1
ATOM 734 C C . GLY A 1 97 ? 13.920 -0.041 -16.072 1.00 82.75 97 GLY A C 1
ATOM 735 O O . GLY A 1 97 ? 14.510 0.277 -15.037 1.00 82.75 97 GLY A O 1
ATOM 736 N N . SER A 1 98 ? 13.658 -1.311 -16.395 1.00 84.56 98 SER A N 1
ATOM 737 C CA . SER A 1 98 ? 14.225 -2.479 -15.715 1.00 84.56 98 SER A CA 1
ATOM 738 C C . SER A 1 98 ? 14.991 -3.382 -16.684 1.00 84.56 98 SER A C 1
ATOM 740 O O . SER A 1 98 ? 14.849 -3.273 -17.894 1.00 84.56 98 SER A O 1
ATOM 742 N N . ALA A 1 99 ? 15.780 -4.322 -16.155 1.00 85.31 99 ALA A N 1
ATOM 743 C CA . ALA A 1 99 ? 16.413 -5.360 -16.972 1.00 85.31 99 ALA A CA 1
ATOM 744 C C . ALA A 1 99 ? 15.380 -6.285 -17.649 1.00 85.31 99 ALA A C 1
ATOM 746 O O . ALA A 1 99 ? 15.661 -6.847 -18.700 1.00 85.31 99 ALA A O 1
ATOM 747 N N . ASN A 1 100 ? 14.195 -6.444 -17.040 1.00 87.38 100 ASN A N 1
ATOM 748 C CA . ASN A 1 100 ? 13.077 -7.234 -17.562 1.00 87.38 100 ASN A CA 1
ATOM 749 C C . ASN A 1 100 ? 11.738 -6.529 -17.274 1.00 87.38 100 ASN A C 1
ATOM 751 O O . ASN A 1 100 ? 11.155 -6.699 -16.196 1.00 87.38 100 ASN A O 1
ATOM 755 N N . ASP A 1 101 ? 11.227 -5.767 -18.242 1.00 86.88 101 ASP A N 1
ATOM 756 C CA . ASP A 1 101 ? 10.004 -4.964 -18.075 1.00 86.88 101 ASP A CA 1
ATOM 757 C C . ASP A 1 101 ? 8.738 -5.825 -17.896 1.00 86.88 101 ASP A C 1
ATOM 759 O O . ASP A 1 101 ? 7.836 -5.461 -17.140 1.00 86.88 101 ASP A O 1
ATOM 763 N N . GLU A 1 102 ? 8.688 -7.024 -18.492 1.00 88.69 102 GLU A N 1
ATOM 764 C CA . GLU A 1 102 ? 7.585 -7.976 -18.279 1.00 88.69 102 GLU A CA 1
ATOM 765 C C . GLU A 1 102 ? 7.446 -8.374 -16.805 1.00 88.69 102 GLU A C 1
ATOM 767 O O . GLU A 1 102 ? 6.346 -8.386 -16.242 1.00 88.69 102 GLU A O 1
ATOM 772 N N . HIS A 1 103 ? 8.567 -8.672 -16.153 1.00 88.06 103 HIS A N 1
ATOM 773 C CA . HIS A 1 103 ? 8.568 -9.063 -14.751 1.00 88.06 103 HIS A CA 1
ATOM 774 C C . HIS A 1 103 ? 8.183 -7.887 -13.841 1.00 88.06 103 HIS A C 1
ATOM 776 O O . HIS A 1 103 ? 7.426 -8.063 -12.883 1.00 88.06 103 HIS A O 1
ATOM 782 N N . ARG A 1 104 ? 8.647 -6.673 -14.166 1.00 88.81 104 ARG A N 1
ATOM 783 C CA . ARG A 1 104 ? 8.271 -5.437 -13.461 1.00 88.81 104 ARG A CA 1
ATOM 784 C C . ARG A 1 104 ? 6.776 -5.132 -13.600 1.00 88.81 104 ARG A C 1
ATOM 786 O O . ARG A 1 104 ? 6.140 -4.812 -12.598 1.00 88.81 104 ARG A O 1
ATOM 793 N N . CYS A 1 105 ? 6.198 -5.314 -14.786 1.00 90.44 105 CYS A N 1
ATOM 794 C CA . CYS A 1 105 ? 4.766 -5.141 -15.047 1.00 90.44 105 CYS A CA 1
ATOM 795 C C . CYS A 1 105 ? 3.899 -6.042 -14.151 1.00 90.44 105 CYS A C 1
ATOM 797 O O . CYS A 1 105 ? 2.995 -5.556 -13.467 1.00 90.44 105 CYS A O 1
ATOM 799 N N . ARG A 1 106 ? 4.228 -7.339 -14.060 1.00 90.94 106 ARG A N 1
ATOM 800 C CA . ARG A 1 106 ? 3.489 -8.285 -13.202 1.00 90.94 106 ARG A CA 1
ATOM 801 C C . ARG A 1 106 ? 3.570 -7.903 -11.720 1.00 90.94 106 ARG A C 1
ATOM 803 O O . ARG A 1 106 ? 2.576 -8.001 -11.004 1.00 90.94 106 ARG A O 1
ATOM 810 N N . LYS A 1 107 ? 4.733 -7.426 -11.259 1.00 89.94 107 LYS A N 1
ATOM 811 C CA . LYS A 1 107 ? 4.916 -6.935 -9.881 1.00 89.94 107 LYS A CA 1
ATOM 812 C C . LYS A 1 107 ? 4.111 -5.671 -9.595 1.00 89.94 107 LYS A C 1
ATOM 814 O O . LYS A 1 107 ? 3.523 -5.576 -8.524 1.00 89.94 107 LYS A O 1
ATOM 819 N N . LEU A 1 108 ? 4.065 -4.725 -10.533 1.00 90.75 108 LEU A N 1
ATOM 820 C CA . LEU A 1 108 ? 3.267 -3.502 -10.406 1.00 90.75 108 LEU A CA 1
ATOM 821 C C . LEU A 1 108 ? 1.773 -3.817 -10.299 1.00 90.75 108 LEU A C 1
ATOM 823 O O . LEU A 1 108 ? 1.096 -3.274 -9.433 1.00 90.75 108 LEU A O 1
ATOM 827 N N . GLN A 1 109 ? 1.275 -4.742 -11.119 1.00 92.00 109 GLN A N 1
ATOM 828 C CA . GLN A 1 109 ? -0.117 -5.185 -11.043 1.00 92.00 109 GLN A CA 1
ATOM 829 C C . GLN A 1 109 ? -0.422 -5.924 -9.731 1.00 92.00 109 GLN A C 1
ATOM 831 O O . GLN A 1 109 ? -1.484 -5.736 -9.144 1.00 92.00 109 GLN A O 1
ATOM 836 N N . ALA A 1 110 ? 0.509 -6.742 -9.234 1.00 92.62 110 ALA A N 1
ATOM 837 C CA . ALA A 1 110 ? 0.360 -7.348 -7.915 1.00 92.62 110 ALA A CA 1
ATOM 838 C C . ALA A 1 110 ? 0.327 -6.275 -6.812 1.00 92.62 110 ALA A C 1
ATOM 840 O O . ALA A 1 110 ? -0.533 -6.322 -5.935 1.00 92.62 110 ALA A O 1
ATOM 841 N N . ALA A 1 111 ? 1.215 -5.278 -6.875 1.00 92.75 111 ALA A N 1
ATOM 842 C CA . ALA A 1 111 ? 1.275 -4.189 -5.903 1.00 92.75 111 ALA A CA 1
ATOM 843 C C . ALA A 1 111 ? -0.028 -3.378 -5.858 1.00 92.75 111 ALA A C 1
ATOM 845 O O . ALA A 1 111 ? -0.507 -3.078 -4.764 1.00 92.75 111 ALA A O 1
ATOM 846 N N . THR A 1 112 ? -0.644 -3.092 -7.014 1.00 92.62 112 THR A N 1
ATOM 847 C CA . THR A 1 112 ? -1.930 -2.378 -7.055 1.00 92.62 112 THR A CA 1
ATOM 848 C C . THR A 1 112 ? -3.046 -3.181 -6.392 1.00 92.62 112 THR A C 1
ATOM 850 O O . THR A 1 112 ? -3.832 -2.625 -5.632 1.00 92.62 112 THR A O 1
ATOM 853 N N . ALA A 1 113 ? -3.104 -4.497 -6.600 1.00 93.75 113 ALA A N 1
ATOM 854 C CA . ALA A 1 113 ? -4.098 -5.338 -5.937 1.00 93.75 113 ALA A CA 1
ATOM 855 C C . ALA A 1 113 ? -3.893 -5.377 -4.412 1.00 93.75 113 ALA A C 1
ATOM 857 O O . ALA A 1 113 ? -4.847 -5.228 -3.647 1.00 93.75 113 ALA A O 1
ATOM 858 N N . PHE A 1 114 ? -2.646 -5.531 -3.953 1.00 93.19 114 PHE A N 1
ATOM 859 C CA . PHE A 1 114 ? -2.349 -5.611 -2.522 1.00 93.19 114 PHE A CA 1
ATOM 860 C C . PHE A 1 114 ? -2.588 -4.299 -1.775 1.00 93.19 114 PHE A C 1
ATOM 862 O O . PHE A 1 114 ? -3.046 -4.355 -0.634 1.00 93.19 114 PHE A O 1
ATOM 869 N N . VAL A 1 115 ? -2.356 -3.134 -2.389 1.00 93.06 115 VAL A N 1
ATOM 870 C CA . VAL A 1 115 ? -2.685 -1.852 -1.739 1.00 93.06 115 VAL A CA 1
ATOM 871 C C . VAL A 1 115 ? -4.199 -1.672 -1.570 1.00 93.06 115 VAL A C 1
ATOM 873 O O . VAL A 1 115 ? -4.640 -1.199 -0.524 1.00 93.06 115 VAL A O 1
ATOM 876 N N . TRP A 1 116 ? -5.018 -2.153 -2.514 1.00 94.88 116 TRP A N 1
ATOM 877 C CA . TRP A 1 116 ? -6.479 -2.178 -2.354 1.00 94.88 116 TRP A CA 1
ATOM 878 C C . TRP A 1 116 ? -6.928 -3.104 -1.217 1.00 94.88 116 TRP A C 1
ATOM 880 O O . TRP A 1 116 ? -7.799 -2.733 -0.425 1.00 94.88 116 TRP A O 1
ATOM 890 N N . PHE A 1 117 ? -6.320 -4.287 -1.086 1.00 94.06 117 PHE A N 1
ATOM 891 C CA . PHE A 1 117 ? -6.600 -5.184 0.042 1.00 94.06 117 PHE A CA 1
ATOM 892 C C . PHE A 1 117 ? -6.156 -4.596 1.382 1.00 94.06 117 PHE A C 1
ATOM 894 O O . PHE A 1 117 ? -6.866 -4.727 2.384 1.00 94.06 117 PHE A O 1
ATOM 901 N N . LEU A 1 118 ? -5.015 -3.908 1.402 1.00 93.19 118 LEU A N 1
ATOM 902 C CA . LEU A 1 118 ? -4.525 -3.207 2.581 1.00 93.19 118 LEU A CA 1
ATOM 903 C C . LEU A 1 118 ? -5.494 -2.094 3.004 1.00 93.19 118 LEU A C 1
ATOM 905 O O . LEU A 1 118 ? -5.875 -2.028 4.173 1.00 93.19 118 LEU A O 1
ATOM 909 N N . TRP A 1 119 ? -5.963 -1.284 2.052 1.00 95.19 119 TRP A N 1
ATOM 910 C CA . TRP A 1 119 ? -6.972 -0.253 2.295 1.00 95.19 119 TRP A CA 1
ATOM 911 C C . TRP A 1 119 ? -8.266 -0.840 2.874 1.00 95.19 119 TRP A C 1
ATOM 913 O O . TRP A 1 119 ? -8.752 -0.378 3.908 1.00 95.19 119 TRP A O 1
ATOM 923 N N . ALA A 1 120 ? -8.795 -1.907 2.265 1.00 94.81 120 ALA A N 1
ATOM 924 C CA . ALA A 1 120 ? -10.002 -2.572 2.753 1.00 94.81 120 ALA A CA 1
ATOM 925 C C . ALA A 1 120 ? -9.819 -3.099 4.186 1.00 94.81 120 ALA A C 1
ATOM 927 O O . ALA A 1 120 ? -10.707 -2.954 5.028 1.00 94.81 120 ALA A O 1
ATOM 928 N N . THR A 1 121 ? -8.643 -3.651 4.489 1.00 91.69 121 THR A N 1
ATOM 929 C CA . THR A 1 121 ? -8.314 -4.140 5.831 1.00 91.69 121 THR A CA 1
ATOM 930 C C . THR A 1 121 ? -8.269 -2.996 6.845 1.00 91.69 121 THR A C 1
ATOM 932 O O . THR A 1 121 ? -8.854 -3.121 7.920 1.00 91.69 121 THR A O 1
ATOM 935 N N . PHE A 1 122 ? -7.670 -1.850 6.504 1.00 91.88 122 PHE A N 1
ATOM 936 C CA . PHE A 1 122 ? -7.685 -0.673 7.376 1.00 91.88 122 PHE A CA 1
ATOM 937 C C . PHE A 1 122 ? -9.088 -0.090 7.575 1.00 91.88 122 PHE A C 1
ATOM 939 O O . PHE A 1 122 ? -9.410 0.319 8.689 1.00 91.88 122 PHE A O 1
ATOM 946 N N . CYS A 1 123 ? -9.958 -0.116 6.561 1.00 92.69 123 CYS A N 1
ATOM 947 C CA . CYS A 1 123 ? -11.367 0.263 6.710 1.00 92.69 123 CYS A CA 1
ATOM 948 C C . CYS A 1 123 ? -12.099 -0.640 7.714 1.00 92.69 123 CYS A C 1
ATOM 950 O O . CYS A 1 123 ? -12.854 -0.152 8.559 1.00 92.69 123 CYS A O 1
ATOM 952 N N . VAL A 1 124 ? -11.851 -1.952 7.664 1.00 91.69 124 VAL A N 1
ATOM 953 C CA . VAL A 1 124 ? -12.417 -2.908 8.626 1.00 91.69 124 VAL A CA 1
ATOM 954 C C . VAL A 1 124 ? -11.861 -2.660 10.033 1.00 91.69 124 VAL A C 1
ATOM 956 O O . VAL A 1 124 ? -12.639 -2.591 10.985 1.00 91.69 124 VAL A O 1
ATOM 959 N N . CYS A 1 125 ? -10.549 -2.452 10.177 1.00 88.56 125 CYS A N 1
ATOM 960 C CA . CYS A 1 125 ? -9.930 -2.085 11.456 1.00 88.56 125 CYS A CA 1
ATOM 961 C C . CYS A 1 125 ? -10.552 -0.807 12.034 1.00 88.56 125 CYS A C 1
ATOM 963 O O . CYS A 1 125 ? -11.005 -0.811 13.177 1.00 88.56 125 CYS A O 1
ATOM 965 N N . LEU A 1 126 ? -10.675 0.248 11.223 1.00 89.31 126 LEU A N 1
ATOM 966 C CA . LEU A 1 126 ? -11.294 1.513 11.609 1.00 89.31 126 LEU A CA 1
ATOM 967 C C . LEU A 1 126 ? -12.739 1.327 12.066 1.00 89.31 126 LEU A C 1
ATOM 969 O O . LEU A 1 126 ? -13.147 1.925 13.058 1.00 89.31 126 LEU A O 1
ATOM 973 N N . PHE A 1 127 ? -13.516 0.486 11.384 1.00 89.50 127 PHE A N 1
ATOM 974 C CA . PHE A 1 127 ? -14.892 0.197 11.774 1.00 89.50 127 PHE A CA 1
ATOM 975 C C . PHE A 1 127 ? -14.978 -0.436 13.168 1.00 89.50 127 PHE A C 1
ATOM 977 O O . PHE A 1 127 ? -15.808 -0.022 13.985 1.00 89.50 127 PHE A O 1
ATOM 984 N N . PHE A 1 128 ? -14.115 -1.410 13.470 1.00 86.00 128 PHE A N 1
ATOM 985 C CA . PHE A 1 128 ? -14.070 -2.026 14.796 1.00 86.00 128 PHE A CA 1
ATOM 986 C C . PHE A 1 128 ? -13.530 -1.068 15.862 1.00 86.00 128 PHE A C 1
ATOM 988 O O . PHE A 1 128 ? -14.111 -1.006 16.947 1.00 86.00 128 PHE A O 1
ATOM 995 N N . THR A 1 129 ? -12.508 -0.266 15.549 1.00 83.25 129 THR A N 1
ATOM 996 C CA . THR A 1 129 ? -11.985 0.795 16.426 1.00 83.25 129 THR A CA 1
ATOM 997 C C . THR A 1 129 ? -13.068 1.836 16.734 1.00 83.25 129 THR A C 1
ATOM 999 O O . THR A 1 129 ? -13.289 2.176 17.896 1.00 83.25 129 THR A O 1
ATOM 1002 N N . TYR A 1 130 ? -13.825 2.284 15.729 1.00 84.62 130 TYR A N 1
ATOM 1003 C CA . TYR A 1 130 ? -14.941 3.219 15.891 1.00 84.62 130 TYR A CA 1
ATOM 1004 C C . TYR A 1 130 ? -16.074 2.619 16.726 1.00 84.62 130 TYR A C 1
ATOM 1006 O O . TYR A 1 130 ? -16.591 3.270 17.637 1.00 84.62 130 TYR A O 1
ATOM 1014 N N . ARG A 1 131 ? -16.454 1.360 16.463 1.00 86.25 131 ARG A N 1
ATOM 1015 C CA . ARG A 1 131 ? -17.456 0.661 17.279 1.00 86.25 131 ARG A CA 1
ATOM 1016 C C . ARG A 1 131 ? -17.000 0.507 18.722 1.00 86.25 131 ARG A C 1
ATOM 1018 O O . ARG A 1 131 ? -17.811 0.721 19.617 1.00 86.25 131 ARG A O 1
ATOM 1025 N N . GLN A 1 132 ? -15.726 0.196 18.948 1.00 79.88 132 GLN A N 1
ATOM 1026 C CA . GLN A 1 132 ? -15.155 0.084 20.284 1.00 79.88 132 GLN A CA 1
ATOM 1027 C C . GLN A 1 132 ? -15.144 1.436 21.005 1.00 79.88 132 GLN A C 1
ATOM 1029 O O . GLN A 1 132 ? -15.571 1.492 22.157 1.00 79.88 132 GLN A O 1
ATOM 1034 N N . TYR A 1 133 ? -14.768 2.522 20.321 1.00 75.19 133 TYR A N 1
ATOM 1035 C CA . TYR A 1 133 ? -14.842 3.888 20.848 1.00 75.19 133 TYR A CA 1
ATOM 1036 C C . TYR A 1 133 ? -16.282 4.271 21.223 1.00 75.19 133 TYR A C 1
ATOM 1038 O O . TYR A 1 133 ? -16.538 4.743 22.330 1.00 75.19 133 TYR A O 1
ATOM 1046 N N . ARG A 1 134 ? -17.253 3.965 20.350 1.00 78.88 134 ARG A N 1
ATOM 1047 C CA . ARG A 1 134 ? -18.680 4.214 20.603 1.00 78.88 134 ARG A CA 1
ATOM 1048 C C . ARG A 1 134 ? -19.239 3.366 21.751 1.00 78.88 134 ARG A C 1
ATOM 1050 O O . ARG A 1 134 ? -20.030 3.870 22.540 1.00 78.88 134 ARG A O 1
ATOM 1057 N N . SER A 1 135 ? -18.836 2.100 21.874 1.00 67.31 135 SER A N 1
ATOM 1058 C CA . SER A 1 135 ? -19.270 1.228 22.977 1.00 67.31 135 SER A CA 1
ATOM 1059 C C . SER A 1 135 ? -18.575 1.546 24.304 1.00 67.31 135 SER A C 1
ATOM 1061 O O . SER A 1 135 ? -19.181 1.374 25.362 1.00 67.31 135 SER A O 1
ATOM 1063 N N . GLY A 1 136 ? -17.338 2.052 24.251 1.00 56.03 136 GLY A N 1
ATOM 1064 C CA . GLY A 1 136 ? -16.508 2.402 25.405 1.00 56.03 136 GLY A CA 1
ATOM 1065 C C . GLY A 1 136 ? -17.021 3.607 26.193 1.00 56.03 136 GLY A C 1
ATOM 1066 O O . GLY A 1 136 ? -16.763 3.690 27.387 1.00 56.03 136 GLY A O 1
ATOM 1067 N N . PHE A 1 137 ? -17.833 4.475 25.579 1.00 47.78 137 PHE A N 1
ATOM 1068 C CA . PHE A 1 137 ? -18.546 5.545 26.290 1.00 47.78 137 PHE A CA 1
ATOM 1069 C C . PHE A 1 137 ? -19.804 5.048 27.040 1.00 47.78 137 PHE A C 1
ATOM 1071 O O . PHE A 1 137 ? -20.294 5.720 27.940 1.00 47.78 137 PHE A O 1
ATOM 1078 N N . SER A 1 138 ? -20.325 3.856 26.715 1.00 48.12 138 SER A N 1
ATOM 1079 C CA . SER A 1 138 ? -21.459 3.228 27.429 1.00 48.12 138 SER A CA 1
ATOM 1080 C C . SER A 1 138 ? -21.035 2.152 28.436 1.00 48.12 138 SER A C 1
ATOM 1082 O O . SER A 1 138 ? -21.873 1.524 29.081 1.00 48.12 138 SER A O 1
ATOM 1084 N N . GLY A 1 139 ? -19.728 1.933 28.589 1.00 46.28 139 GLY A N 1
ATOM 1085 C CA . GLY A 1 139 ? -19.169 1.115 29.651 1.00 46.28 139 GLY A CA 1
ATOM 1086 C C . GLY A 1 139 ? -19.098 1.933 30.925 1.00 46.28 139 GLY A C 1
ATOM 1087 O O . GLY A 1 139 ? -18.034 2.434 31.269 1.00 46.28 139 GLY A O 1
ATOM 1088 N N . THR A 1 140 ? -20.233 2.074 31.616 1.00 47.88 140 THR A N 1
ATOM 1089 C CA . THR A 1 140 ? -20.267 2.429 33.034 1.00 47.88 140 THR A CA 1
ATOM 1090 C C . THR A 1 140 ? -19.134 1.680 33.717 1.00 47.88 140 THR A C 1
ATOM 1092 O O . THR A 1 140 ? -19.150 0.447 33.760 1.00 47.88 140 THR A O 1
ATOM 1095 N N . SER A 1 141 ? -18.151 2.417 34.233 1.00 47.41 141 SER A N 1
ATOM 1096 C CA . SER A 1 141 ? -17.260 1.941 35.278 1.00 47.41 141 SER A CA 1
ATOM 1097 C C . SER A 1 141 ? -18.171 1.427 36.382 1.00 47.41 141 SER A C 1
ATOM 1099 O O . SER A 1 141 ? -18.674 2.207 37.189 1.00 47.41 141 SER A O 1
ATOM 1101 N N . ARG A 1 142 ? -18.504 0.131 36.343 1.00 51.78 142 ARG A N 1
ATOM 1102 C CA . ARG A 1 142 ? -19.248 -0.537 37.399 1.00 51.78 142 ARG A CA 1
ATOM 1103 C C . ARG A 1 142 ? -18.393 -0.327 38.626 1.00 51.78 142 ARG A C 1
ATOM 1105 O O . ARG A 1 142 ? -17.330 -0.927 38.754 1.00 51.78 142 ARG A O 1
ATOM 1112 N N . SER A 1 143 ? -18.825 0.614 39.459 1.00 50.47 143 SER A N 1
ATOM 1113 C CA . SER A 1 143 ? -18.226 0.863 40.746 1.00 50.47 143 SER A CA 1
ATOM 1114 C C . SER A 1 143 ? -18.260 -0.467 41.480 1.00 50.47 143 SER A C 1
ATOM 1116 O O . SER A 1 143 ? -19.329 -0.917 41.898 1.00 50.47 143 SER A O 1
ATOM 1118 N N . SER A 1 144 ? -17.106 -1.104 41.630 1.00 53.78 144 SER A N 1
ATOM 1119 C CA . SER A 1 144 ? -16.894 -2.065 42.700 1.00 53.78 144 SER A CA 1
ATOM 1120 C C . SER A 1 144 ? -16.984 -1.287 44.011 1.00 53.78 144 SER A C 1
ATOM 1122 O O . SER A 1 144 ? -15.979 -0.879 44.578 1.00 53.78 144 SER A O 1
ATOM 1124 N N . ARG A 1 145 ? -18.213 -1.001 44.446 1.00 61.03 145 ARG A N 1
ATOM 1125 C CA . ARG A 1 145 ? -18.544 -0.674 45.829 1.00 61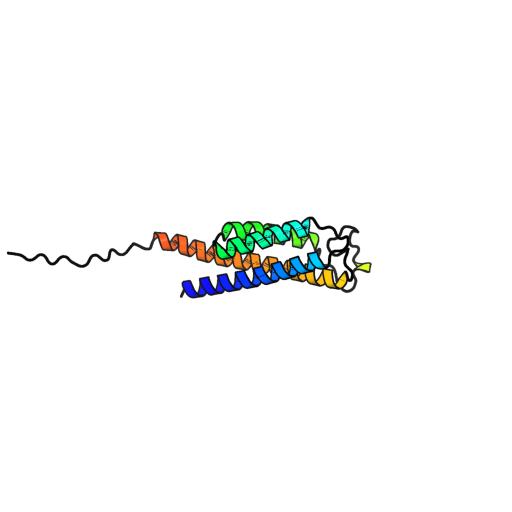.03 145 ARG A CA 1
ATOM 1126 C C . ARG A 1 145 ? -18.953 -1.987 46.486 1.00 61.03 145 ARG A C 1
ATOM 1128 O O . ARG A 1 145 ? -20.051 -2.463 46.198 1.00 61.03 145 ARG A O 1
ATOM 1135 N N . PRO A 1 146 ? -18.128 -2.586 47.353 1.00 58.34 146 PRO A N 1
ATOM 1136 C CA . PRO A 1 146 ? -18.648 -3.525 48.324 1.00 58.34 146 PRO A CA 1
ATOM 1137 C C . PRO A 1 146 ? -19.445 -2.743 49.377 1.00 58.34 146 PRO A C 1
ATOM 1139 O O . PRO A 1 146 ? -19.056 -1.653 49.797 1.00 58.34 146 PRO A O 1
ATOM 1142 N N . SER A 1 147 ? -20.589 -3.310 49.745 1.00 56.81 147 SER A N 1
ATOM 1143 C CA . SER A 1 147 ? -21.504 -2.880 50.802 1.00 56.81 147 SER A CA 1
ATOM 1144 C C . SER A 1 147 ? -20.763 -2.549 52.106 1.00 56.81 147 SER A C 1
ATOM 1146 O O . SER A 1 147 ? -20.028 -3.381 52.631 1.00 56.81 147 SER A O 1
ATOM 1148 N N . MET A 1 148 ? -20.970 -1.342 52.644 1.00 52.84 148 MET A N 1
ATOM 1149 C CA . MET A 1 148 ? -20.668 -1.068 54.048 1.00 52.84 148 MET A CA 1
ATOM 1150 C C . MET A 1 148 ? -21.778 -1.698 54.890 1.00 52.84 148 MET A C 1
ATOM 1152 O O . MET A 1 148 ? -22.928 -1.267 54.816 1.00 52.84 148 MET A O 1
ATOM 1156 N N . SER A 1 149 ? -21.447 -2.711 55.688 1.00 65.38 149 SER A N 1
ATOM 1157 C CA . SER A 1 149 ? -22.319 -3.183 56.760 1.00 65.38 149 SER A CA 1
ATOM 1158 C C . SER A 1 149 ? -22.380 -2.103 57.843 1.00 65.38 149 SER A C 1
ATOM 1160 O O . SER A 1 149 ? -21.401 -1.888 58.560 1.00 65.38 149 SER A O 1
ATOM 1162 N N . GLN A 1 150 ? -23.506 -1.399 57.958 1.00 59.03 150 GLN A N 1
ATOM 1163 C CA . GLN A 1 150 ? -23.798 -0.615 59.155 1.00 59.03 150 GLN A CA 1
ATOM 1164 C C . GLN A 1 150 ? -23.986 -1.587 60.325 1.00 59.03 150 GLN A C 1
ATOM 1166 O O . GLN A 1 150 ? -24.945 -2.353 60.356 1.00 59.03 150 GLN A O 1
ATOM 1171 N N . VAL A 1 151 ? -23.053 -1.563 61.272 1.00 59.88 151 VAL A N 1
ATOM 1172 C CA . VAL A 1 151 ? -23.254 -2.102 62.618 1.00 59.88 151 VAL A CA 1
ATOM 1173 C C . VAL A 1 151 ? -24.105 -1.094 63.390 1.00 59.88 151 VAL A C 1
ATOM 1175 O O . VAL A 1 151 ? -23.662 0.021 63.661 1.00 59.88 151 VAL A O 1
ATOM 1178 N N . GLY A 1 152 ? -25.361 -1.462 63.642 1.00 61.47 152 GLY A N 1
ATOM 1179 C CA . GLY A 1 152 ? -26.236 -0.774 64.586 1.00 61.47 152 GLY A CA 1
ATOM 1180 C C . GLY A 1 152 ? -25.872 -1.153 66.021 1.00 61.47 152 GLY A C 1
ATOM 1181 O O . GLY A 1 152 ? -25.422 -2.273 66.257 1.00 61.47 152 GLY A O 1
ATOM 1182 N N . VAL A 1 153 ? -26.030 -0.169 66.906 1.00 59.50 153 VAL A N 1
ATOM 1183 C CA . VAL A 1 153 ? -25.810 -0.171 68.364 1.00 59.50 153 VAL A CA 1
ATOM 1184 C C . VAL A 1 153 ? -26.359 -1.383 69.112 1.00 59.50 153 VAL A C 1
ATOM 1186 O O . VAL A 1 153 ? -27.433 -1.891 68.720 1.00 59.50 153 VAL A O 1
#

InterPro domains:
  IPR008253 Marvel domain [PF01284] (49-128)
  IPR052649 Non-classical Export Protein 102-like [PTHR28165] (52-150)

Organism: NCBI:txid80388